Protein AF-A0A7W5AIH7-F1 (afdb_monomer)

Structure (mmCIF, N/CA/C/O backbone):
data_AF-A0A7W5AIH7-F1
#
_entry.id   AF-A0A7W5AIH7-F1
#
loop_
_atom_site.group_PDB
_atom_site.id
_atom_site.type_symbol
_atom_site.label_atom_id
_atom_site.label_alt_id
_atom_site.label_comp_id
_atom_site.label_asym_id
_atom_site.label_entity_id
_atom_site.label_seq_id
_atom_site.pdbx_PDB_ins_code
_atom_site.Cartn_x
_atom_site.Cartn_y
_atom_site.Cartn_z
_atom_site.occupancy
_atom_site.B_iso_or_equiv
_atom_site.auth_seq_id
_atom_site.auth_comp_id
_atom_site.auth_asym_id
_atom_site.auth_atom_id
_atom_site.pdbx_PDB_model_num
ATOM 1 N N . MET A 1 1 ? -11.256 22.822 10.381 1.00 37.97 1 MET A N 1
ATOM 2 C CA . MET A 1 1 ? -10.174 21.818 10.285 1.00 37.97 1 MET A CA 1
ATOM 3 C C . MET A 1 1 ? -10.827 20.446 10.198 1.00 37.97 1 MET A C 1
ATOM 5 O O . MET A 1 1 ? -11.565 20.128 11.126 1.00 37.97 1 MET A O 1
ATOM 9 N N . PRO A 1 2 ? -10.681 19.669 9.108 1.00 46.69 2 PRO A N 1
ATOM 10 C CA . PRO A 1 2 ? -11.215 18.311 9.098 1.00 46.69 2 PRO A CA 1
ATOM 11 C C . PRO A 1 2 ? -10.464 17.497 10.158 1.00 46.69 2 PRO A C 1
ATOM 13 O O . PRO A 1 2 ? -9.233 17.511 10.194 1.00 46.69 2 PRO A O 1
ATOM 16 N N . LYS A 1 3 ? -11.200 16.848 11.067 1.00 49.78 3 LYS A N 1
ATOM 17 C CA . LYS A 1 3 ? -10.615 15.938 12.055 1.00 49.78 3 LYS A CA 1
ATOM 18 C C . LYS A 1 3 ? -9.957 14.794 11.284 1.00 49.78 3 LYS A C 1
ATOM 20 O O . LYS A 1 3 ? -10.665 14.024 10.644 1.00 49.78 3 LYS A O 1
ATOM 25 N N . ARG A 1 4 ? -8.625 14.709 11.312 1.00 59.34 4 ARG A N 1
ATOM 26 C CA . ARG A 1 4 ? -7.915 13.541 10.788 1.00 59.34 4 ARG A CA 1
ATOM 27 C C . ARG A 1 4 ? -8.176 12.382 11.742 1.00 59.34 4 ARG A C 1
ATOM 29 O O . ARG A 1 4 ? -7.801 12.462 12.910 1.00 59.34 4 ARG A O 1
ATOM 36 N N . ALA A 1 5 ? -8.856 11.346 11.266 1.00 71.00 5 ALA A N 1
ATOM 37 C CA . ALA A 1 5 ? -8.966 10.098 12.008 1.00 71.00 5 ALA A CA 1
ATOM 38 C C . ALA A 1 5 ? -7.656 9.320 11.826 1.00 71.00 5 ALA A C 1
ATOM 40 O O . ALA A 1 5 ? -7.242 9.070 10.696 1.00 71.00 5 ALA A O 1
ATOM 41 N N . GLY A 1 6 ? -6.980 9.002 12.930 1.00 78.88 6 GLY A N 1
ATOM 42 C CA . GLY A 1 6 ? -5.801 8.140 12.936 1.00 78.88 6 GLY A CA 1
ATOM 43 C C . GLY A 1 6 ? -6.212 6.723 13.311 1.00 78.88 6 GLY A C 1
ATOM 44 O O . GLY A 1 6 ? -6.816 6.538 14.367 1.00 78.88 6 GLY A O 1
ATOM 45 N N . VAL A 1 7 ? -5.908 5.740 12.467 1.00 81.81 7 VAL A N 1
ATOM 46 C CA . VAL A 1 7 ? -6.178 4.327 12.747 1.00 81.81 7 VAL A CA 1
ATOM 47 C C . VAL A 1 7 ? -4.866 3.563 12.727 1.00 81.81 7 VAL A C 1
ATOM 49 O O . VAL A 1 7 ? -4.168 3.554 11.719 1.00 81.81 7 VAL A O 1
ATOM 52 N N . THR A 1 8 ? -4.544 2.902 13.834 1.00 84.44 8 THR A N 1
ATOM 53 C CA . THR A 1 8 ? -3.372 2.030 13.918 1.00 84.44 8 THR A CA 1
ATOM 54 C C . THR A 1 8 ? -3.830 0.605 14.171 1.00 84.44 8 THR A C 1
ATOM 56 O O . THR A 1 8 ? -4.562 0.347 15.125 1.00 84.44 8 THR A O 1
ATOM 59 N N . LEU A 1 9 ? -3.381 -0.320 13.331 1.00 82.31 9 LEU A N 1
ATOM 60 C CA . LEU A 1 9 ? -3.592 -1.752 13.484 1.00 82.31 9 LEU A CA 1
ATOM 61 C C . LEU A 1 9 ? -2.255 -2.459 13.667 1.00 82.31 9 LEU A C 1
ATOM 63 O O . LEU A 1 9 ? -1.285 -2.150 12.979 1.00 82.31 9 LEU A O 1
ATOM 67 N N . ALA A 1 10 ? -2.225 -3.461 14.539 1.00 82.44 10 ALA A N 1
ATOM 68 C CA . ALA A 1 10 ? -1.083 -4.351 14.691 1.00 82.44 10 ALA A CA 1
ATOM 69 C C . ALA A 1 10 ? -1.550 -5.810 14.751 1.00 82.44 10 ALA A C 1
ATOM 71 O O . ALA A 1 10 ? -2.464 -6.140 15.506 1.00 82.44 10 ALA A O 1
ATOM 72 N N . GLY A 1 11 ? -0.912 -6.681 13.966 1.00 78.94 11 GLY A N 1
ATOM 73 C CA . GLY A 1 11 ? -1.199 -8.114 13.922 1.00 78.94 11 GLY A CA 1
ATOM 74 C C . GLY A 1 11 ? -1.881 -8.534 12.623 1.00 78.94 11 GLY A C 1
ATOM 75 O O . GLY A 1 11 ? -1.372 -8.253 11.540 1.00 78.94 11 GLY A O 1
ATOM 76 N N . HIS A 1 12 ? -3.001 -9.248 12.740 1.00 80.38 12 HIS A N 1
ATOM 77 C CA . HIS A 1 12 ? -3.853 -9.638 11.619 1.00 80.38 12 HIS A CA 1
ATOM 78 C C . HIS A 1 12 ? -5.139 -8.821 11.669 1.00 80.38 12 HIS A C 1
ATOM 80 O O . HIS A 1 12 ? -5.931 -8.993 12.594 1.00 80.38 12 HIS A O 1
ATOM 86 N N . GLY A 1 13 ? -5.346 -7.930 10.704 1.00 81.31 13 GLY A N 1
ATOM 87 C CA . GLY A 1 13 ? -6.527 -7.073 10.708 1.00 81.31 13 GLY A CA 1
ATOM 88 C C . GLY A 1 13 ? -6.734 -6.327 9.403 1.00 81.31 13 GLY A C 1
ATOM 89 O O . GLY A 1 13 ? -5.788 -6.091 8.654 1.00 81.31 13 GLY A O 1
ATOM 90 N N . GLU A 1 14 ? -7.983 -5.953 9.159 1.00 85.06 14 GLU A N 1
ATOM 91 C CA . GLU A 1 14 ? -8.382 -5.137 8.021 1.00 85.06 14 GLU A CA 1
ATOM 92 C C . GLU A 1 14 ? -9.004 -3.835 8.525 1.00 85.06 14 GLU A C 1
ATOM 94 O O . GLU A 1 14 ? -9.786 -3.846 9.479 1.00 85.06 14 GLU A O 1
ATOM 99 N N . VAL A 1 15 ? -8.647 -2.707 7.913 1.00 84.19 15 VAL A N 1
ATOM 100 C CA . VAL A 1 15 ? -9.265 -1.407 8.189 1.00 84.19 15 VAL A CA 1
ATOM 101 C C . VAL A 1 15 ? -9.734 -0.771 6.904 1.00 84.19 15 VAL A C 1
ATOM 103 O O . VAL A 1 15 ? -8.998 -0.687 5.925 1.00 84.19 15 VAL A O 1
ATOM 106 N N . VAL A 1 16 ? -10.949 -0.237 6.974 1.00 83.38 16 VAL A N 1
ATOM 107 C CA . VAL A 1 16 ? -11.513 0.632 5.952 1.00 83.38 16 VAL A CA 1
ATOM 108 C C . VAL A 1 16 ? -11.729 2.007 6.569 1.00 83.38 16 VAL A C 1
ATOM 110 O O . VAL A 1 16 ? -12.446 2.140 7.563 1.00 83.38 16 VAL A O 1
ATOM 113 N N . ALA A 1 17 ? -11.103 3.032 5.997 1.00 81.94 17 ALA A N 1
ATOM 114 C CA . ALA A 1 17 ? -11.253 4.414 6.434 1.00 81.94 17 ALA A CA 1
ATOM 115 C C . ALA A 1 17 ? -11.856 5.282 5.323 1.00 81.94 17 ALA A C 1
ATOM 117 O O . ALA A 1 17 ? -11.475 5.189 4.156 1.00 81.94 17 ALA A O 1
ATOM 118 N N . PHE A 1 18 ? -12.778 6.165 5.706 1.00 80.56 18 PHE A N 1
ATOM 119 C CA . PHE A 1 18 ? -13.437 7.107 4.804 1.00 80.56 18 PHE A CA 1
ATOM 120 C C . PHE A 1 18 ? -13.108 8.551 5.191 1.00 80.56 18 PHE A C 1
ATOM 122 O O . PHE A 1 18 ? -13.092 8.905 6.372 1.00 80.56 18 PHE A O 1
ATOM 129 N N . GLY A 1 19 ? -12.907 9.404 4.189 1.00 79.50 19 GLY A N 1
ATOM 130 C CA . GLY A 1 19 ? -12.622 10.824 4.370 1.00 79.50 19 GLY A CA 1
ATOM 131 C C . GLY A 1 19 ? -11.136 11.104 4.583 1.00 79.50 19 GLY A C 1
ATOM 132 O O . GLY A 1 19 ? -10.285 10.501 3.933 1.00 79.50 19 GLY A O 1
ATOM 133 N N . CYS A 1 20 ? -10.820 12.069 5.452 1.00 77.44 20 CYS A N 1
ATOM 134 C CA . CYS A 1 20 ? -9.433 12.431 5.722 1.00 77.44 20 CYS A CA 1
ATOM 135 C C . CYS A 1 20 ? -8.842 11.583 6.854 1.00 77.44 20 CYS A C 1
ATOM 137 O O . CYS A 1 20 ? -9.095 11.884 8.024 1.00 77.44 20 CYS A O 1
ATOM 139 N N . ALA A 1 21 ? -8.061 10.550 6.527 1.00 77.75 21 ALA A N 1
ATOM 140 C CA . ALA A 1 21 ? -7.557 9.594 7.514 1.00 77.75 21 ALA A CA 1
ATOM 141 C C . ALA A 1 21 ? -6.076 9.237 7.322 1.00 77.75 21 ALA A C 1
ATOM 143 O O . ALA A 1 21 ? -5.586 9.138 6.200 1.00 77.75 21 ALA A O 1
ATOM 144 N N . GLY A 1 22 ? -5.380 9.038 8.442 1.00 82.50 22 GLY A N 1
ATOM 145 C CA . GLY A 1 22 ? -4.052 8.430 8.481 1.00 82.50 22 GLY A CA 1
ATOM 146 C C . GLY A 1 22 ? -4.171 6.999 8.992 1.00 82.50 22 GLY A C 1
ATOM 147 O O . GLY A 1 22 ? -4.719 6.798 10.077 1.00 82.50 22 GLY A O 1
ATOM 148 N N . VAL A 1 23 ? -3.690 6.013 8.238 1.00 82.50 23 VAL A N 1
ATOM 149 C CA . VAL A 1 23 ? -3.760 4.599 8.630 1.00 82.50 23 VAL A CA 1
ATOM 150 C C . VAL A 1 23 ? -2.365 3.999 8.703 1.00 82.50 23 VAL A C 1
ATOM 152 O O . VAL A 1 23 ? -1.585 4.122 7.764 1.00 82.50 23 VAL A O 1
ATOM 155 N N . VAL A 1 24 ? -2.056 3.330 9.811 1.00 84.12 24 VAL A N 1
ATOM 156 C CA . VAL A 1 24 ? -0.796 2.608 10.002 1.00 84.12 24 VAL A CA 1
ATOM 157 C C . VAL A 1 24 ? -1.096 1.149 10.328 1.00 84.12 24 VAL A C 1
ATOM 159 O O . VAL A 1 24 ? -1.737 0.854 11.334 1.00 84.12 24 VAL A O 1
ATOM 162 N N . GLY A 1 25 ? -0.640 0.230 9.484 1.00 82.62 25 GLY A N 1
ATOM 163 C CA . GLY A 1 25 ? -0.768 -1.212 9.674 1.00 82.62 25 GLY A CA 1
ATOM 164 C C . GLY A 1 25 ? 0.582 -1.869 9.942 1.00 82.62 25 GLY A C 1
ATOM 165 O O . GLY A 1 25 ? 1.545 -1.631 9.216 1.00 82.62 25 GLY A O 1
ATOM 166 N N . PHE A 1 26 ? 0.654 -2.712 10.971 1.00 81.81 26 PHE A N 1
ATOM 167 C CA . PHE A 1 26 ? 1.811 -3.560 11.263 1.00 81.81 26 PHE A CA 1
ATOM 168 C C . PHE A 1 26 ? 1.451 -5.040 11.154 1.00 81.81 26 PHE A C 1
ATOM 170 O O . PHE A 1 26 ? 0.435 -5.483 11.692 1.00 81.81 26 PHE A O 1
ATOM 177 N N . GLY A 1 27 ? 2.349 -5.833 10.572 1.00 82.19 27 GLY A N 1
ATOM 178 C CA . GLY A 1 27 ? 2.217 -7.285 10.506 1.00 82.19 27 GLY A CA 1
ATOM 179 C C . GLY A 1 27 ? 1.555 -7.727 9.210 1.00 82.19 27 GLY A C 1
ATOM 180 O O . GLY A 1 27 ? 2.090 -7.463 8.135 1.00 82.19 27 GLY A O 1
ATOM 181 N N . ARG A 1 28 ? 0.440 -8.459 9.301 1.00 82.69 28 ARG A N 1
ATOM 182 C CA . ARG A 1 28 ? -0.328 -8.903 8.136 1.00 82.69 28 ARG A CA 1
ATOM 183 C C . ARG A 1 28 ? -1.654 -8.151 8.080 1.00 82.69 28 ARG A C 1
ATOM 185 O O . ARG A 1 28 ? -2.650 -8.627 8.621 1.00 82.69 28 ARG A O 1
ATOM 192 N N . SER A 1 29 ? -1.646 -6.977 7.456 1.00 83.25 29 SER A N 1
ATOM 193 C CA . SER A 1 29 ? -2.782 -6.050 7.475 1.00 83.25 29 SER A CA 1
ATOM 194 C C . SER A 1 29 ? -3.303 -5.692 6.086 1.00 83.25 29 SER A C 1
ATOM 196 O O . SER A 1 29 ? -2.509 -5.443 5.181 1.00 83.25 29 SER A O 1
ATOM 198 N N . GLY A 1 30 ? -4.628 -5.610 5.962 1.00 84.38 30 GLY A N 1
ATOM 199 C CA . GLY A 1 30 ? -5.321 -5.025 4.813 1.00 84.38 30 GLY A CA 1
ATOM 200 C C . GLY A 1 30 ? -5.796 -3.610 5.142 1.00 84.38 30 GLY A C 1
ATOM 201 O O . GLY A 1 30 ? -6.412 -3.385 6.182 1.00 84.38 30 GLY A O 1
ATOM 202 N N . VAL A 1 31 ? -5.497 -2.633 4.295 1.00 83.50 31 VAL A N 1
ATOM 203 C CA . VAL A 1 31 ? -5.899 -1.241 4.506 1.00 83.50 31 VAL A CA 1
ATOM 204 C C . VAL A 1 31 ? -6.558 -0.702 3.250 1.00 83.50 31 VAL A C 1
ATOM 206 O O . VAL A 1 31 ? -5.927 -0.623 2.202 1.00 83.50 31 VAL A O 1
ATOM 209 N N . ALA A 1 32 ? -7.805 -0.259 3.377 1.00 84.12 32 ALA A N 1
ATOM 210 C CA . ALA A 1 32 ? -8.517 0.465 2.337 1.00 84.12 32 ALA A CA 1
ATOM 211 C C . ALA A 1 32 ? -8.828 1.893 2.803 1.00 84.12 32 ALA A C 1
ATOM 213 O O . ALA A 1 32 ? -9.438 2.094 3.854 1.00 84.12 32 ALA A O 1
ATOM 214 N N . VAL A 1 33 ? -8.438 2.900 2.022 1.00 83.44 33 VAL A N 1
ATOM 215 C CA . VAL A 1 33 ? -8.748 4.308 2.315 1.00 83.44 33 VAL A CA 1
ATOM 216 C C . VAL A 1 33 ? -9.439 4.959 1.129 1.00 83.44 33 VAL A C 1
ATOM 218 O O . VAL A 1 33 ? -8.944 4.925 0.006 1.00 83.44 33 VAL A O 1
ATOM 221 N N . ILE A 1 34 ? -10.583 5.590 1.383 1.00 82.56 34 ILE A N 1
ATOM 222 C CA . ILE A 1 34 ? -11.335 6.353 0.383 1.00 82.56 34 ILE A CA 1
ATOM 223 C C . ILE A 1 34 ? -11.394 7.812 0.839 1.00 82.56 34 ILE A C 1
ATOM 225 O O . ILE A 1 34 ? -12.124 8.149 1.773 1.00 82.56 34 ILE A O 1
ATOM 229 N N . GLY A 1 35 ? -10.630 8.684 0.180 1.00 82.12 35 GLY A N 1
ATOM 230 C CA . GLY A 1 35 ? -10.540 10.108 0.489 1.00 82.12 35 GLY A CA 1
ATOM 231 C C . GLY A 1 35 ? -9.115 10.652 0.390 1.00 82.12 35 GLY A C 1
ATOM 232 O O . GLY A 1 35 ? -8.347 10.2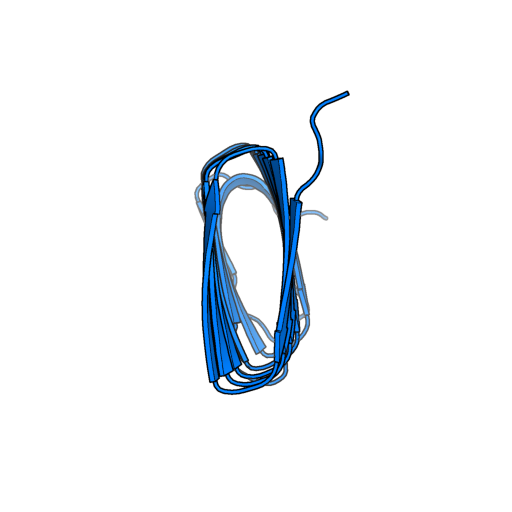77 -0.492 1.00 82.12 35 GLY A O 1
ATOM 233 N N . CYS A 1 36 ? -8.765 11.580 1.280 1.00 79.06 36 CYS A N 1
ATOM 234 C CA . CYS A 1 36 ? -7.427 12.170 1.312 1.00 79.06 36 CYS A CA 1
ATOM 235 C C . CYS A 1 36 ? -6.666 11.662 2.533 1.00 79.06 36 CYS A C 1
ATOM 237 O O . CYS A 1 36 ? -7.130 11.853 3.651 1.00 79.06 36 CYS A O 1
ATOM 239 N N . GLY A 1 37 ? -5.499 11.048 2.383 1.00 81.06 37 GLY A N 1
ATOM 240 C CA . GLY A 1 37 ? -4.903 10.372 3.534 1.00 81.06 37 GLY A CA 1
ATOM 241 C C . GLY A 1 37 ? -3.467 9.929 3.376 1.00 81.06 37 GLY A C 1
ATOM 242 O O . GLY A 1 37 ? -2.869 10.057 2.315 1.00 81.06 37 GLY A O 1
ATOM 243 N N . GLU A 1 38 ? -2.925 9.403 4.463 1.00 85.12 38 GLU A N 1
ATOM 244 C CA . GLU A 1 38 ? -1.586 8.821 4.502 1.00 85.12 38 GLU A CA 1
ATOM 245 C C . GLU A 1 38 ? -1.718 7.376 4.972 1.00 85.12 38 GLU A C 1
ATOM 247 O O . GLU A 1 38 ? -2.336 7.121 6.006 1.00 85.12 38 GLU A O 1
ATOM 252 N N . VAL A 1 39 ? -1.177 6.429 4.207 1.00 84.62 39 VAL A N 1
ATOM 253 C CA . VAL A 1 39 ? -1.223 5.006 4.552 1.00 84.62 39 VAL A CA 1
ATOM 254 C C . VAL A 1 39 ? 0.182 4.455 4.672 1.00 84.62 39 VAL A C 1
ATOM 256 O O . VAL A 1 39 ? 0.950 4.502 3.715 1.00 84.62 39 VAL A O 1
ATOM 259 N N . LEU A 1 40 ? 0.505 3.908 5.841 1.00 85.38 40 LEU A N 1
ATOM 260 C CA . LEU A 1 40 ? 1.748 3.192 6.095 1.00 85.38 40 LEU A CA 1
ATOM 261 C C . LEU A 1 40 ? 1.452 1.720 6.384 1.00 85.38 40 LEU A C 1
ATOM 263 O O . LEU A 1 40 ? 0.721 1.408 7.320 1.00 85.38 40 LEU A O 1
ATOM 267 N N . GLY A 1 41 ? 2.052 0.817 5.614 1.00 83.75 41 GLY A N 1
ATOM 268 C CA . GLY A 1 41 ? 2.000 -0.627 5.843 1.00 83.75 41 GLY A CA 1
ATOM 269 C C . GLY A 1 41 ? 3.387 -1.198 6.128 1.00 83.75 41 GLY A C 1
ATOM 270 O O . GLY A 1 41 ? 4.306 -1.004 5.336 1.00 83.75 41 GLY A O 1
ATOM 271 N N . PHE A 1 42 ? 3.539 -1.927 7.234 1.00 82.69 42 PHE A N 1
ATOM 272 C CA . PHE A 1 42 ? 4.769 -2.629 7.606 1.00 82.69 42 PHE A CA 1
ATOM 273 C C . PHE A 1 42 ? 4.552 -4.143 7.633 1.00 82.69 42 PHE A C 1
ATOM 275 O O . PHE A 1 42 ? 3.639 -4.636 8.295 1.00 82.69 42 PHE A O 1
ATOM 282 N N . GLY A 1 43 ? 5.448 -4.904 7.003 1.00 84.06 43 GLY A N 1
ATOM 283 C CA . GLY A 1 43 ? 5.404 -6.368 6.991 1.00 84.06 43 GLY A CA 1
ATOM 284 C C . GLY A 1 43 ? 4.744 -6.913 5.729 1.00 84.06 43 GLY A C 1
ATOM 285 O O . GLY A 1 43 ? 5.212 -6.609 4.640 1.00 84.06 43 GLY A O 1
ATOM 286 N N . ARG A 1 44 ? 3.709 -7.754 5.871 1.00 83.44 44 ARG A N 1
ATOM 287 C CA . ARG A 1 44 ? 2.884 -8.283 4.769 1.00 83.44 44 ARG A CA 1
ATOM 288 C C . ARG A 1 44 ? 1.599 -7.473 4.630 1.00 83.44 44 ARG A C 1
ATOM 290 O O . ARG A 1 44 ? 0.593 -7.843 5.224 1.00 83.44 44 ARG A O 1
ATOM 297 N N . SER A 1 45 ? 1.638 -6.371 3.890 1.00 83.19 45 SER A N 1
ATOM 298 C CA . SER A 1 45 ? 0.508 -5.432 3.828 1.00 83.19 45 SER A CA 1
ATOM 299 C C . SER A 1 45 ? -0.132 -5.354 2.447 1.00 83.19 45 SER A C 1
ATOM 301 O O . SER A 1 45 ? 0.572 -5.305 1.445 1.00 83.19 45 SER A O 1
ATOM 303 N N . GLU A 1 46 ? -1.459 -5.290 2.408 1.00 85.81 46 GLU A N 1
ATOM 304 C CA . GLU A 1 46 ? -2.234 -4.969 1.207 1.00 85.81 46 GLU A CA 1
ATOM 305 C C . GLU A 1 46 ? -2.893 -3.610 1.425 1.00 85.81 46 GLU A C 1
ATOM 307 O O . GLU A 1 46 ? -3.607 -3.407 2.406 1.00 85.81 46 GLU A O 1
ATOM 312 N N . VAL A 1 47 ? -2.600 -2.653 0.551 1.00 83.38 47 VAL A N 1
ATOM 313 C CA . VAL A 1 47 ? -3.020 -1.261 0.680 1.00 83.38 47 VAL A CA 1
ATOM 314 C C . VAL A 1 47 ? -3.755 -0.840 -0.581 1.00 83.38 47 VAL A C 1
ATOM 316 O O . VAL A 1 47 ? -3.210 -0.906 -1.677 1.00 83.38 47 VAL A O 1
ATOM 319 N N . VAL A 1 48 ? -4.981 -0.353 -0.427 1.00 84.50 48 VAL A N 1
ATOM 320 C CA . VAL A 1 48 ? -5.781 0.205 -1.517 1.00 84.50 48 VAL A CA 1
ATOM 321 C C . VAL A 1 48 ? -6.215 1.613 -1.140 1.00 84.50 48 VAL A C 1
ATOM 323 O O . VAL A 1 48 ? -6.859 1.818 -0.112 1.00 84.50 48 VAL A O 1
ATOM 326 N N . VAL A 1 49 ? -5.882 2.601 -1.965 1.00 82.81 49 VAL A N 1
ATOM 327 C CA . VAL A 1 49 ? -6.230 3.998 -1.697 1.00 82.81 49 VAL A CA 1
ATOM 328 C C . VAL A 1 49 ? -6.875 4.660 -2.906 1.00 82.81 49 VAL A C 1
ATOM 330 O O . VAL A 1 49 ? -6.372 4.584 -4.023 1.00 82.81 49 VAL A O 1
ATOM 333 N N . PHE A 1 50 ? -7.986 5.351 -2.665 1.00 82.44 50 PHE A N 1
ATOM 334 C CA . PHE A 1 50 ? -8.698 6.153 -3.654 1.00 82.44 50 PHE A CA 1
ATOM 335 C C . PHE A 1 50 ? -8.721 7.621 -3.221 1.00 82.44 50 PHE A C 1
ATOM 337 O O . PHE A 1 50 ? -9.372 7.955 -2.232 1.00 82.44 50 PHE A O 1
ATOM 344 N N . GLY A 1 51 ? -8.075 8.502 -3.986 1.00 82.25 51 GLY A N 1
ATOM 345 C CA . GLY A 1 51 ? -8.122 9.954 -3.820 1.00 82.25 51 GLY A CA 1
ATOM 346 C C . GLY A 1 51 ? -6.747 10.624 -3.841 1.00 82.25 51 GLY A C 1
ATOM 347 O O . GLY A 1 51 ? -5.927 10.359 -4.719 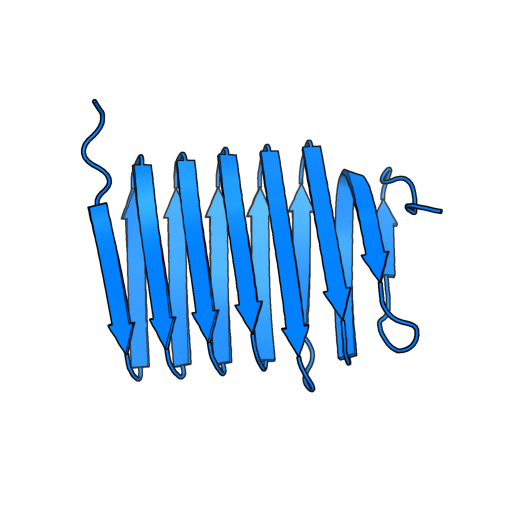1.00 82.25 51 GLY A O 1
ATOM 348 N N . CYS A 1 52 ? -6.533 11.568 -2.920 1.00 79.44 52 CYS A N 1
ATOM 349 C CA . CYS A 1 52 ? -5.275 12.310 -2.808 1.00 79.44 52 CYS A CA 1
ATOM 350 C C . CYS A 1 52 ? -4.476 11.811 -1.603 1.00 79.44 52 CYS A C 1
ATOM 352 O O . CYS A 1 52 ? -4.827 12.149 -0.469 1.00 79.44 52 CYS A O 1
ATOM 354 N N . SER A 1 53 ? -3.421 11.023 -1.814 1.00 80.94 53 SER A N 1
ATOM 355 C CA . SER A 1 53 ? -2.792 10.304 -0.701 1.00 80.94 53 SER A CA 1
ATOM 356 C C . SER A 1 53 ? -1.307 10.012 -0.840 1.00 80.94 53 SER A C 1
ATOM 358 O O . SER A 1 53 ? -0.826 9.733 -1.933 1.00 80.94 53 SER A O 1
ATOM 360 N N . GLY A 1 54 ? -0.613 9.977 0.296 1.00 84.44 54 GLY A N 1
ATOM 361 C CA . GLY A 1 54 ? 0.712 9.368 0.409 1.00 84.44 54 GLY A CA 1
ATOM 36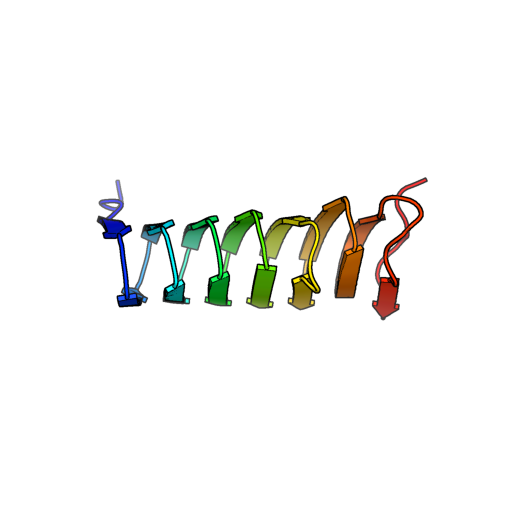2 C C . GLY A 1 54 ? 0.588 7.907 0.838 1.00 84.44 54 GLY A C 1
ATOM 363 O O . GLY A 1 54 ? -0.115 7.612 1.805 1.00 84.44 54 GLY A O 1
ATOM 364 N N . VAL A 1 55 ? 1.249 6.988 0.143 1.00 84.75 55 VAL A N 1
ATOM 365 C CA . VAL A 1 55 ? 1.265 5.561 0.487 1.00 84.75 55 VAL A CA 1
ATOM 366 C C . VAL A 1 55 ? 2.699 5.099 0.660 1.00 84.75 55 VAL A C 1
ATOM 368 O O . VAL A 1 55 ? 3.521 5.289 -0.225 1.00 84.75 55 VAL A O 1
ATOM 371 N N . ALA A 1 56 ? 3.005 4.462 1.784 1.00 86.06 56 ALA A N 1
ATOM 372 C CA . ALA A 1 56 ? 4.297 3.837 2.009 1.00 86.06 56 ALA A CA 1
ATOM 373 C C . ALA A 1 56 ? 4.123 2.383 2.454 1.00 86.06 56 ALA A C 1
ATOM 375 O O . ALA A 1 56 ? 3.448 2.100 3.444 1.00 86.06 56 ALA A O 1
ATOM 376 N N . VAL A 1 57 ? 4.750 1.456 1.731 1.00 84.56 57 VAL A N 1
ATOM 377 C CA . VAL A 1 57 ? 4.753 0.026 2.055 1.00 84.56 57 VAL A CA 1
ATOM 378 C C . VAL A 1 57 ? 6.183 -0.441 2.283 1.00 84.56 57 VAL A C 1
ATOM 380 O O . VAL A 1 57 ? 7.044 -0.315 1.414 1.00 84.56 57 VAL A O 1
ATOM 383 N N . ILE A 1 58 ? 6.438 -0.987 3.470 1.00 83.69 58 ILE A N 1
ATOM 384 C CA . ILE A 1 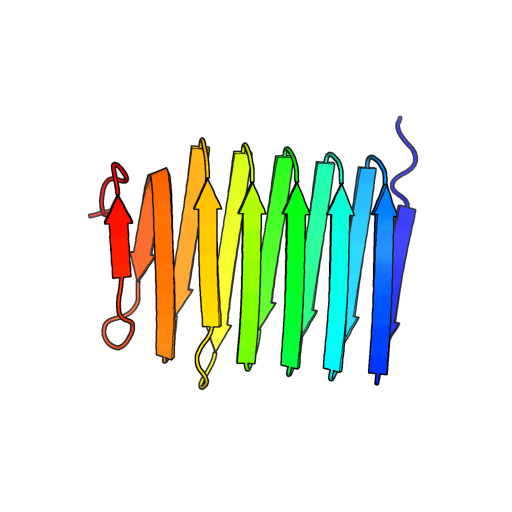58 ? 7.748 -1.485 3.885 1.00 83.69 58 ILE A CA 1
ATOM 385 C C . ILE A 1 58 ? 7.632 -2.982 4.190 1.00 83.69 58 ILE A C 1
ATOM 387 O O . ILE A 1 58 ? 7.001 -3.376 5.171 1.00 83.69 58 ILE A O 1
ATOM 391 N N . GLY A 1 59 ? 8.264 -3.828 3.374 1.00 83.19 59 GLY A N 1
ATOM 392 C CA . GLY A 1 59 ? 8.259 -5.285 3.522 1.00 83.19 59 GLY A CA 1
ATOM 393 C C . GLY A 1 59 ? 7.862 -6.015 2.240 1.00 83.19 59 GLY A C 1
ATOM 394 O O . GLY A 1 59 ? 8.495 -5.837 1.207 1.00 83.19 59 GLY A O 1
ATOM 395 N N . CYS A 1 60 ? 6.854 -6.880 2.324 1.00 80.38 60 CYS A N 1
ATOM 396 C CA . CYS A 1 60 ? 6.260 -7.577 1.182 1.00 80.38 60 CYS A CA 1
ATOM 397 C C . CYS A 1 60 ? 4.797 -7.141 1.077 1.00 80.38 60 CYS A C 1
ATOM 399 O O . CYS A 1 60 ? 4.126 -7.067 2.101 1.00 80.38 60 CYS A O 1
ATOM 401 N N . GLY A 1 61 ? 4.247 -6.887 -0.104 1.00 79.38 61 GLY A N 1
ATOM 402 C CA . GLY A 1 61 ? 2.867 -6.411 -0.133 1.00 79.38 61 GLY A CA 1
ATOM 403 C C . GLY A 1 61 ? 2.394 -5.877 -1.463 1.00 79.38 61 GLY A C 1
ATOM 404 O O . GLY A 1 61 ? 3.103 -5.920 -2.453 1.00 79.38 61 GLY A O 1
ATOM 405 N N . GLU A 1 62 ? 1.193 -5.335 -1.474 1.00 82.56 62 GLU A N 1
ATOM 406 C CA . GLU A 1 62 ? 0.636 -4.687 -2.654 1.00 82.56 62 GLU A CA 1
ATOM 407 C C . GLU A 1 62 ? 0.088 -3.320 -2.261 1.00 82.56 62 GLU A C 1
ATOM 409 O O . GLU A 1 62 ? -0.519 -3.171 -1.202 1.00 82.56 62 GLU A O 1
ATOM 414 N N . ALA A 1 63 ? 0.341 -2.318 -3.096 1.00 81.50 63 ALA A N 1
ATOM 415 C CA . ALA A 1 63 ? -0.175 -0.969 -2.958 1.00 81.50 63 ALA A CA 1
ATOM 416 C C . ALA A 1 63 ? -0.852 -0.551 -4.264 1.00 81.50 63 ALA A C 1
ATOM 418 O O . ALA A 1 63 ? -0.201 -0.339 -5.286 1.00 81.50 63 ALA A O 1
ATOM 419 N N . VAL A 1 64 ? -2.165 -0.375 -4.224 1.00 82.75 64 VAL A N 1
ATOM 420 C CA . VAL A 1 64 ? -2.939 0.148 -5.347 1.00 82.75 64 VAL A CA 1
ATOM 421 C C . VAL A 1 64 ? -3.445 1.531 -4.982 1.00 82.75 64 VAL A C 1
ATOM 423 O O . VAL A 1 64 ? -4.137 1.707 -3.983 1.00 82.75 64 VAL A O 1
ATOM 426 N N . VAL A 1 65 ? -3.110 2.523 -5.797 1.00 81.94 65 VAL A N 1
ATOM 427 C CA . VAL A 1 65 ? -3.455 3.919 -5.555 1.00 81.94 65 VAL A CA 1
ATOM 428 C C . VAL A 1 65 ? -4.109 4.536 -6.785 1.00 81.94 65 VAL A C 1
ATOM 430 O O . VAL A 1 65 ? -3.568 4.541 -7.890 1.00 81.94 65 VAL A O 1
ATOM 433 N N . PHE A 1 66 ? -5.290 5.108 -6.592 1.00 81.44 66 PHE A N 1
ATOM 434 C CA . PHE A 1 66 ? -6.038 5.807 -7.629 1.00 81.44 66 PHE A CA 1
ATOM 435 C C . PHE A 1 66 ? -6.153 7.288 -7.280 1.00 81.44 66 PHE A C 1
ATOM 437 O O . PHE A 1 66 ? -6.713 7.630 -6.244 1.00 81.44 66 PHE A O 1
ATOM 444 N N . GLY A 1 67 ? -5.693 8.173 -8.163 1.00 81.25 67 GLY A N 1
ATOM 445 C CA . GLY A 1 67 ? -5.828 9.623 -8.037 1.00 81.25 67 GLY A CA 1
ATOM 446 C C . GLY A 1 67 ? -4.491 10.363 -8.042 1.00 81.25 67 GLY A C 1
ATOM 447 O O . GLY A 1 67 ? -3.621 10.099 -8.875 1.00 81.25 67 GLY A O 1
ATOM 448 N N . ARG A 1 68 ? -4.355 11.362 -7.159 1.00 81.12 68 ARG A N 1
ATOM 449 C CA . ARG A 1 68 ? -3.102 12.112 -7.006 1.00 81.12 68 ARG A CA 1
ATOM 450 C C . ARG A 1 68 ? -2.320 11.546 -5.831 1.00 81.12 68 ARG A C 1
ATOM 452 O O . ARG A 1 68 ? -2.750 11.737 -4.697 1.00 81.12 68 ARG A O 1
ATOM 459 N N . ALA A 1 69 ? -1.188 10.898 -6.069 1.00 80.12 69 ALA A N 1
ATOM 460 C CA . ALA A 1 69 ? -0.522 10.192 -4.986 1.00 80.12 69 ALA A CA 1
ATOM 461 C C . ALA A 1 69 ? 0.992 10.126 -5.087 1.00 80.12 69 ALA A C 1
ATOM 463 O O . ALA A 1 69 ? 1.556 10.068 -6.171 1.00 80.12 69 ALA A O 1
ATOM 464 N N . GLU A 1 70 ? 1.629 10.068 -3.929 1.00 83.75 70 GLU A N 1
ATOM 465 C CA . GLU A 1 70 ? 3.023 9.663 -3.809 1.00 83.75 70 GLU A CA 1
ATOM 466 C C . GLU A 1 70 ? 3.034 8.259 -3.225 1.00 83.75 70 GLU A C 1
ATOM 468 O O . GLU A 1 70 ? 2.420 8.026 -2.181 1.00 83.75 70 GLU A O 1
ATOM 473 N N . ALA A 1 71 ? 3.678 7.313 -3.906 1.00 82.06 71 ALA A N 1
ATOM 474 C CA . ALA A 1 71 ? 3.766 5.943 -3.427 1.00 82.06 71 ALA A CA 1
ATOM 475 C C . ALA A 1 71 ? 5.221 5.505 -3.277 1.00 82.06 71 ALA A C 1
ATOM 477 O O . ALA A 1 71 ? 6.045 5.660 -4.174 1.00 82.06 71 ALA A O 1
ATOM 478 N N . VAL A 1 72 ? 5.536 4.949 -2.118 1.00 83.25 72 VAL A N 1
ATOM 479 C CA . VAL A 1 72 ? 6.886 4.559 -1.744 1.00 83.25 72 VAL A CA 1
ATOM 480 C C . VAL A 1 72 ? 6.874 3.096 -1.331 1.00 83.25 72 VAL A C 1
ATOM 482 O O . VAL A 1 72 ? 6.153 2.716 -0.411 1.00 83.25 72 VAL A O 1
ATOM 485 N N . ALA A 1 73 ? 7.674 2.264 -1.989 1.00 80.44 73 ALA A N 1
ATOM 486 C CA . ALA A 1 73 ? 7.824 0.864 -1.616 1.00 80.44 73 ALA A CA 1
ATOM 487 C C . ALA A 1 73 ? 9.280 0.500 -1.330 1.00 80.44 73 ALA A C 1
ATOM 489 O O . ALA A 1 73 ? 10.168 0.697 -2.161 1.00 80.44 73 ALA A O 1
ATOM 490 N N . PHE A 1 74 ? 9.506 -0.093 -0.158 1.00 79.06 74 PHE A N 1
ATOM 491 C CA . PHE A 1 74 ? 10.798 -0.631 0.258 1.00 79.06 74 PHE A CA 1
ATOM 492 C C . PHE A 1 74 ? 10.642 -2.096 0.653 1.00 79.06 74 PHE A C 1
ATOM 494 O O . PHE A 1 74 ? 9.917 -2.401 1.598 1.00 79.06 74 PHE A O 1
ATOM 501 N N . GLY A 1 75 ? 11.324 -3.022 -0.024 1.00 69.44 75 GLY A N 1
ATOM 502 C CA . GLY A 1 75 ? 11.057 -4.440 0.224 1.00 69.44 75 GLY A CA 1
ATOM 503 C C . GLY A 1 75 ? 12.041 -5.439 -0.368 1.00 69.44 75 GLY A C 1
ATOM 504 O O . GLY A 1 75 ? 12.557 -5.272 -1.470 1.00 69.44 75 GLY A O 1
ATOM 505 N N . CYS A 1 76 ? 12.265 -6.534 0.361 1.00 61.62 76 CYS A N 1
ATOM 506 C CA . CYS A 1 76 ? 12.989 -7.707 -0.144 1.00 61.62 76 CYS A CA 1
ATOM 507 C C . CYS A 1 76 ? 12.078 -8.708 -0.881 1.00 61.62 76 CYS A C 1
ATOM 509 O O . CYS A 1 76 ? 12.589 -9.671 -1.453 1.00 61.62 76 CYS A O 1
ATOM 511 N N . GLY A 1 77 ? 10.756 -8.518 -0.842 1.00 59.34 77 GLY A N 1
ATOM 512 C CA . GLY A 1 77 ? 9.778 -9.338 -1.558 1.00 59.34 77 GLY A CA 1
ATOM 513 C C . GLY A 1 77 ? 8.940 -8.494 -2.505 1.00 59.34 77 GLY A C 1
ATOM 514 O O . GLY A 1 77 ? 8.922 -7.280 -2.354 1.00 59.34 77 GLY A O 1
ATOM 515 N N . GLU A 1 78 ? 8.256 -9.153 -3.441 1.00 64.94 78 GLU A N 1
ATOM 516 C CA . GLU A 1 78 ? 7.462 -8.512 -4.492 1.00 64.94 78 GLU A CA 1
ATOM 517 C C . GLU A 1 78 ? 6.506 -7.470 -3.890 1.00 64.94 78 GLU A C 1
ATOM 519 O O . GLU A 1 78 ? 5.534 -7.829 -3.221 1.00 64.94 78 GLU A O 1
ATOM 524 N N . VAL A 1 79 ? 6.825 -6.185 -4.081 1.00 65.38 79 VAL A N 1
ATOM 525 C CA . VAL A 1 79 ? 5.890 -5.090 -3.820 1.00 65.38 79 VAL A CA 1
ATOM 526 C C . VAL A 1 79 ? 5.367 -4.568 -5.136 1.00 65.38 79 VAL A C 1
ATOM 528 O O . VAL A 1 79 ? 6.168 -4.127 -5.951 1.00 65.38 79 VAL A O 1
ATOM 531 N N . PHE A 1 80 ? 4.054 -4.611 -5.345 1.00 72.06 80 PHE A N 1
ATOM 532 C CA . PHE A 1 80 ? 3.442 -4.030 -6.535 1.00 72.06 80 PHE A CA 1
ATOM 533 C C . PHE A 1 80 ? 2.831 -2.677 -6.214 1.00 72.06 80 PHE A C 1
ATOM 535 O O . PHE A 1 80 ? 1.955 -2.591 -5.358 1.00 72.06 80 PHE A O 1
ATOM 542 N N . VAL A 1 81 ? 3.303 -1.624 -6.884 1.00 72.88 81 VAL A N 1
ATOM 543 C CA . VAL A 1 81 ? 2.745 -0.275 -6.745 1.00 72.88 81 VAL A CA 1
ATOM 544 C C . VAL A 1 81 ? 2.037 0.115 -8.030 1.00 72.88 81 VAL A C 1
ATOM 546 O O . VAL A 1 81 ? 2.685 0.272 -9.064 1.00 72.88 81 VAL A O 1
ATOM 549 N N . PHE A 1 82 ? 0.723 0.308 -7.950 1.00 75.50 82 PHE A N 1
ATOM 550 C CA . PHE A 1 82 ? -0.089 0.800 -9.056 1.00 75.50 82 PHE A CA 1
ATOM 551 C C . PHE A 1 82 ? -0.534 2.228 -8.778 1.00 75.50 82 PHE A C 1
ATOM 553 O O . PHE A 1 82 ? -1.233 2.449 -7.795 1.00 75.50 82 PHE A O 1
ATOM 560 N N . VAL A 1 83 ? -0.174 3.192 -9.631 1.00 76.50 83 VAL A N 1
ATOM 561 C CA . VAL A 1 83 ? -0.714 4.561 -9.525 1.00 76.50 83 VAL A CA 1
ATOM 562 C C . VAL A 1 83 ? -1.431 4.951 -10.800 1.00 76.50 83 VAL A C 1
ATOM 564 O O . VAL A 1 83 ? -0.845 4.949 -11.883 1.00 76.50 83 VAL A O 1
ATOM 567 N N . PHE A 1 84 ? -2.695 5.336 -10.651 1.00 77.06 84 PHE A N 1
ATOM 568 C CA . PHE A 1 84 ? -3.521 5.863 -11.731 1.00 77.06 84 PHE A CA 1
ATOM 569 C C . PHE A 1 84 ? -3.766 7.359 -11.535 1.00 77.06 84 PHE A C 1
ATOM 571 O O . PHE A 1 84 ? -4.491 7.728 -10.617 1.00 77.06 84 PHE A O 1
ATOM 578 N N . GLY A 1 85 ? -3.226 8.223 -12.401 1.00 79.88 85 GLY A N 1
ATOM 579 C CA . GLY A 1 85 ? -3.482 9.671 -12.341 1.00 79.88 85 GLY A CA 1
ATOM 580 C C . GLY A 1 85 ? -2.226 10.541 -12.359 1.00 79.88 85 GLY A C 1
ATOM 581 O O . GLY A 1 85 ? -1.530 10.571 -13.371 1.00 79.88 85 GLY A O 1
ATOM 582 N N . CYS A 1 86 ? -1.979 11.302 -11.287 1.00 76.31 86 CYS A N 1
ATOM 583 C CA . CYS A 1 86 ? -0.784 12.147 -11.164 1.00 76.31 86 CYS A CA 1
ATOM 584 C C . CYS A 1 86 ? 0.014 11.788 -9.913 1.00 76.31 86 CYS A C 1
ATOM 586 O O . CYS A 1 86 ? -0.539 11.873 -8.821 1.00 76.31 86 CYS A O 1
ATOM 588 N N . GLY A 1 87 ? 1.295 11.453 -10.023 1.00 78.06 87 GLY A N 1
ATOM 589 C CA . GLY A 1 87 ? 2.003 10.990 -8.835 1.00 78.06 87 GLY A CA 1
ATOM 590 C C . GLY A 1 87 ? 3.457 10.625 -9.022 1.00 78.06 87 GLY A C 1
ATOM 591 O O . GLY A 1 87 ? 3.892 10.395 -10.138 1.00 78.06 87 GLY A O 1
ATOM 592 N N . GLU A 1 88 ? 4.184 10.537 -7.921 1.00 81.56 88 GLU A N 1
ATOM 593 C CA . GLU A 1 88 ? 5.577 10.098 -7.912 1.00 81.56 88 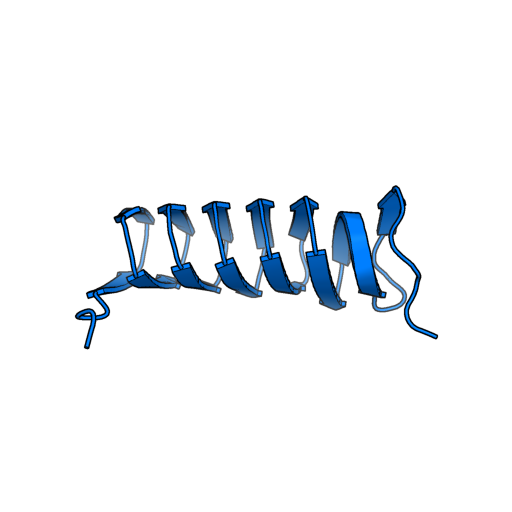GLU A CA 1
ATOM 594 C C . GLU A 1 88 ? 5.661 8.732 -7.247 1.00 81.56 88 GLU A C 1
ATOM 596 O O . GLU A 1 88 ? 5.027 8.502 -6.211 1.00 81.56 88 GLU A O 1
ATOM 601 N N . VAL A 1 89 ? 6.434 7.820 -7.837 1.00 80.00 89 VAL A N 1
ATOM 602 C CA . VAL A 1 89 ? 6.649 6.497 -7.252 1.00 80.00 89 VAL A CA 1
ATOM 603 C C . VAL A 1 89 ? 8.113 6.194 -7.056 1.00 80.00 89 VAL A C 1
ATOM 605 O O . VAL A 1 89 ? 8.894 6.177 -8.002 1.00 80.00 89 VAL A O 1
ATOM 608 N N . LEU A 1 90 ? 8.469 5.908 -5.808 1.00 82.25 90 LEU A N 1
ATOM 609 C CA . LEU A 1 90 ? 9.807 5.493 -5.431 1.00 82.25 90 LEU A CA 1
ATOM 610 C C . LEU A 1 90 ? 9.780 4.041 -4.999 1.00 82.25 90 LEU A C 1
ATOM 612 O O . LEU A 1 90 ? 9.082 3.675 -4.053 1.00 82.25 90 LEU A O 1
ATOM 616 N N . VAL A 1 91 ? 10.592 3.222 -5.656 1.00 79.00 91 VAL A N 1
ATOM 617 C CA . VAL A 1 91 ? 10.722 1.811 -5.325 1.00 79.00 91 VAL A CA 1
ATOM 618 C C . VAL A 1 91 ? 12.171 1.400 -5.171 1.00 79.00 91 VAL A C 1
ATOM 620 O O . VAL A 1 91 ? 12.999 1.577 -6.064 1.00 79.0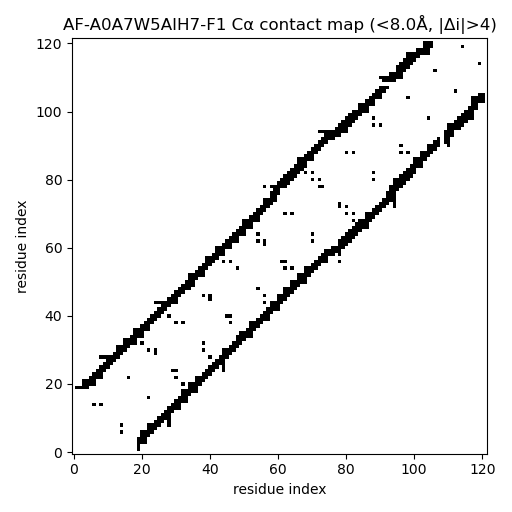0 91 VAL A O 1
ATOM 623 N N . ALA A 1 92 ? 12.469 0.791 -4.026 1.00 78.75 92 ALA A N 1
ATOM 624 C CA . ALA A 1 92 ? 13.778 0.234 -3.737 1.00 78.75 92 ALA A CA 1
ATOM 625 C C . ALA A 1 92 ? 13.673 -1.201 -3.207 1.00 78.75 92 ALA A C 1
ATOM 627 O O . ALA A 1 92 ? 13.003 -1.480 -2.210 1.00 78.75 92 ALA A O 1
ATOM 628 N N . GLY A 1 93 ? 14.386 -2.114 -3.874 1.00 73.75 93 GLY A N 1
ATOM 629 C CA . GLY A 1 93 ? 14.425 -3.534 -3.531 1.00 73.75 93 GLY A CA 1
ATOM 630 C C . GLY A 1 93 ? 14.023 -4.442 -4.693 1.00 73.75 93 GLY A C 1
ATOM 631 O O . GLY A 1 93 ? 14.435 -4.192 -5.826 1.00 73.75 93 GLY A O 1
ATOM 632 N N . ARG A 1 94 ? 13.272 -5.513 -4.405 1.00 72.50 94 ARG A N 1
ATOM 633 C CA . ARG A 1 94 ? 12.609 -6.373 -5.405 1.00 72.50 94 ARG A CA 1
ATOM 634 C C . ARG A 1 94 ? 11.127 -6.036 -5.427 1.00 72.50 94 ARG A C 1
ATOM 636 O O . ARG A 1 94 ? 10.377 -6.524 -4.594 1.00 72.50 94 ARG A O 1
ATOM 643 N N . ALA A 1 95 ? 10.714 -5.182 -6.343 1.00 70.12 95 ALA A N 1
ATOM 644 C CA . ALA A 1 95 ? 9.348 -4.705 -6.394 1.00 70.12 95 ALA A CA 1
ATOM 645 C C . ALA A 1 95 ? 8.959 -4.350 -7.830 1.00 70.12 95 ALA A C 1
ATOM 647 O O . ALA A 1 95 ? 9.775 -3.874 -8.614 1.00 70.12 95 ALA A O 1
ATOM 648 N N . GLY A 1 96 ? 7.713 -4.643 -8.179 1.00 72.56 96 GLY A N 1
ATOM 649 C CA . GLY A 1 96 ? 7.117 -4.266 -9.446 1.00 72.56 96 GLY A CA 1
ATOM 650 C C . GLY A 1 96 ? 6.456 -2.898 -9.337 1.00 72.56 96 GLY A C 1
ATOM 651 O O . GLY A 1 96 ? 5.683 -2.645 -8.418 1.00 72.56 96 GLY A O 1
ATOM 652 N N . VAL A 1 97 ? 6.699 -2.005 -10.287 1.00 73.56 97 VAL A N 1
ATOM 653 C CA . VAL A 1 97 ? 5.941 -0.745 -10.366 1.00 73.56 97 VAL A CA 1
ATOM 654 C C . VAL A 1 97 ? 5.154 -0.705 -11.646 1.00 73.56 97 VAL A C 1
ATOM 656 O O . VAL A 1 97 ? 5.691 -1.012 -12.704 1.00 73.56 97 VAL A O 1
ATOM 659 N N . ALA A 1 98 ? 3.905 -0.276 -11.558 1.00 75.31 98 ALA A N 1
ATOM 660 C CA . ALA A 1 98 ? 3.088 0.046 -12.705 1.00 75.31 98 ALA A CA 1
ATOM 661 C C . ALA A 1 98 ? 2.475 1.433 -12.522 1.00 75.31 98 ALA A C 1
ATOM 663 O O . ALA A 1 98 ? 1.562 1.633 -11.725 1.00 75.31 98 ALA A O 1
ATOM 664 N N . LEU A 1 99 ? 2.956 2.409 -13.287 1.00 71.62 99 LEU A N 1
ATOM 665 C CA . LEU A 1 99 ? 2.304 3.715 -13.334 1.00 71.62 99 LEU A CA 1
ATOM 666 C C . LEU A 1 99 ? 1.501 3.873 -14.605 1.00 71.62 99 LEU A C 1
ATOM 668 O O . LEU A 1 99 ? 1.993 3.610 -15.701 1.00 71.62 99 LEU A O 1
ATOM 672 N N . SER A 1 100 ? 0.288 4.382 -14.436 1.00 77.00 100 SER A N 1
ATOM 673 C CA . SER A 1 100 ? -0.601 4.780 -15.513 1.00 77.00 100 SER A CA 1
ATOM 674 C C . SER A 1 100 ? -1.028 6.231 -15.297 1.00 77.00 100 SER A C 1
ATOM 676 O O . SER A 1 100 ? -2.010 6.512 -14.606 1.00 77.00 100 SER A O 1
ATOM 678 N N . GLY A 1 101 ? -0.297 7.180 -15.883 1.00 72.00 101 GLY A N 1
ATOM 679 C CA . GLY A 1 101 ? -0.595 8.602 -15.708 1.00 72.00 101 GLY A CA 1
ATOM 680 C C . GLY A 1 101 ? 0.603 9.536 -15.854 1.00 72.00 101 GLY A C 1
ATOM 681 O O . GLY A 1 101 ? 1.625 9.167 -16.419 1.00 72.00 101 GLY A O 1
ATOM 682 N N . ARG A 1 102 ? 0.464 10.773 -15.362 1.00 71.00 102 ARG A N 1
ATOM 683 C CA . ARG A 1 102 ? 1.532 11.785 -15.356 1.00 71.00 102 ARG A CA 1
ATOM 684 C C . ARG A 1 102 ? 2.307 11.718 -14.047 1.00 71.00 102 ARG A C 1
ATOM 686 O O . ARG A 1 102 ? 1.785 12.098 -13.007 1.00 71.00 102 ARG A O 1
ATOM 693 N N . GLY A 1 103 ? 3.553 11.286 -14.104 1.00 73.38 103 GLY A N 1
ATOM 694 C CA . GLY A 1 103 ? 4.325 11.053 -12.895 1.00 73.38 103 GLY A CA 1
ATOM 695 C C . GLY A 1 103 ? 5.741 10.604 -13.174 1.00 73.38 103 GLY A C 1
ATOM 696 O O . GLY A 1 103 ? 6.006 10.121 -14.281 1.00 73.38 103 GLY A O 1
ATOM 697 N N . GLY A 1 104 ? 6.619 10.776 -12.193 1.00 77.31 104 GLY A N 1
ATOM 698 C CA . GLY A 1 104 ? 7.936 10.162 -12.174 1.00 77.31 104 GLY A CA 1
ATOM 699 C C . GLY A 1 104 ? 7.926 8.794 -11.497 1.00 77.31 104 GLY A C 1
ATOM 700 O O . GLY A 1 104 ? 7.146 8.513 -10.582 1.00 77.31 104 GLY A O 1
ATOM 701 N N . VAL A 1 105 ? 8.817 7.922 -11.967 1.00 76.50 105 VAL A N 1
ATOM 702 C CA . VAL A 1 105 ? 9.195 6.712 -11.233 1.00 76.50 105 VAL A CA 1
ATOM 703 C C . VAL A 1 105 ? 10.688 6.705 -11.030 1.00 76.50 105 VAL A C 1
ATOM 705 O O . VAL A 1 105 ? 11.445 6.846 -11.989 1.00 76.50 105 VAL A O 1
ATOM 708 N N . VAL A 1 106 ? 11.085 6.457 -9.789 1.00 80.50 106 VAL A N 1
ATOM 709 C CA . VAL A 1 106 ? 12.452 6.130 -9.412 1.00 80.50 106 VAL A CA 1
ATOM 710 C C . VAL A 1 106 ? 12.464 4.679 -8.959 1.00 80.50 106 VAL A C 1
ATOM 712 O O . VAL A 1 106 ? 11.833 4.326 -7.962 1.00 80.50 106 VAL A O 1
ATOM 715 N N . VAL A 1 107 ? 13.175 3.829 -9.695 1.00 75.88 107 VAL A N 1
ATOM 716 C CA . VAL A 1 107 ? 13.311 2.405 -9.375 1.00 75.88 107 VAL A CA 1
ATOM 717 C C . VAL A 1 107 ? 14.780 2.062 -9.175 1.00 75.88 107 VAL A C 1
ATOM 719 O O . VAL A 1 107 ? 15.620 2.387 -10.007 1.00 75.88 107 VAL A O 1
ATOM 722 N N . SER A 1 108 ? 15.100 1.394 -8.068 1.00 75.25 108 SER A N 1
ATOM 723 C CA . SER A 1 108 ? 16.439 0.841 -7.835 1.00 75.25 108 SER A CA 1
ATOM 724 C C . SER A 1 108 ? 16.695 -0.383 -8.732 1.00 75.25 108 SER A C 1
ATOM 726 O O . SER A 1 108 ? 15.776 -1.161 -8.980 1.00 75.25 108 SER A O 1
ATOM 728 N N . GLU A 1 109 ? 17.944 -0.596 -9.171 1.00 57.66 109 GLU A N 1
ATOM 729 C CA . GLU A 1 109 ? 18.381 -1.477 -10.284 1.00 57.66 109 GLU A CA 1
ATOM 730 C C . GLU A 1 109 ? 17.946 -2.965 -10.266 1.00 57.66 109 GLU A C 1
ATOM 732 O O . GLU A 1 109 ? 18.282 -3.721 -11.174 1.00 57.66 109 GLU A O 1
ATOM 737 N N . ARG A 1 110 ? 17.202 -3.434 -9.258 1.00 61.75 110 ARG A N 1
ATOM 738 C CA . ARG A 1 110 ? 16.728 -4.829 -9.141 1.00 61.75 110 ARG A CA 1
ATOM 739 C C . ARG A 1 110 ? 15.213 -5.009 -9.265 1.00 61.75 110 ARG A C 1
ATOM 741 O O . ARG A 1 110 ? 14.712 -6.087 -8.947 1.00 61.75 110 ARG A O 1
ATOM 748 N N . SER A 1 111 ? 14.491 -3.985 -9.705 1.00 61.09 111 SER A N 1
ATOM 749 C CA . SER A 1 111 ? 13.026 -3.957 -9.695 1.00 61.09 111 SER A CA 1
ATOM 750 C C . SER A 1 111 ? 12.441 -3.769 -11.107 1.00 61.09 111 SER A C 1
ATOM 752 O O . SER A 1 111 ? 12.849 -2.840 -11.805 1.00 61.09 111 SER A O 1
ATOM 754 N N . PRO A 1 112 ? 11.511 -4.630 -11.572 1.00 64.19 112 PRO A N 1
ATOM 755 C CA . PRO A 1 112 ? 10.828 -4.433 -12.850 1.00 64.19 112 PRO A CA 1
ATOM 756 C C . PRO A 1 112 ? 9.869 -3.230 -12.795 1.00 64.19 112 PRO A C 1
ATOM 758 O O . PRO A 1 112 ? 9.002 -3.150 -11.928 1.00 64.19 112 PRO A O 1
ATOM 761 N N . ALA A 1 113 ? 9.983 -2.309 -13.754 1.00 62.94 113 ALA A N 1
ATOM 762 C CA . ALA A 1 113 ? 9.105 -1.143 -13.873 1.00 62.94 113 ALA A CA 1
ATOM 763 C C . ALA A 1 113 ? 8.327 -1.178 -15.196 1.00 62.94 113 ALA A C 1
ATOM 765 O O . ALA A 1 113 ? 8.919 -1.258 -16.271 1.00 62.94 113 ALA A O 1
ATOM 766 N N . LEU A 1 114 ? 7.001 -1.090 -15.120 1.00 65.12 114 LEU A N 1
ATOM 767 C CA . LEU A 1 114 ? 6.100 -0.914 -16.251 1.00 65.12 114 LEU A CA 1
ATOM 768 C C . LEU A 1 114 ? 5.566 0.525 -16.240 1.00 65.12 114 LEU A C 1
ATOM 770 O O . LEU A 1 114 ? 4.814 0.934 -15.359 1.00 65.12 114 LEU A O 1
ATOM 774 N N . LEU A 1 115 ? 5.963 1.314 -17.233 1.00 63.47 115 LEU A N 1
ATOM 775 C CA . LEU A 1 115 ? 5.595 2.726 -17.346 1.00 63.47 115 LEU A CA 1
ATOM 776 C C . LEU A 1 115 ? 4.602 2.903 -18.498 1.00 63.47 115 LEU A C 1
ATOM 778 O O . LEU A 1 115 ? 4.984 2.845 -19.664 1.00 63.47 115 LEU A O 1
ATOM 782 N N . ALA A 1 116 ? 3.330 3.149 -18.187 1.00 60.75 116 ALA A N 1
ATOM 783 C CA . ALA A 1 116 ? 2.317 3.526 -19.167 1.00 60.75 116 ALA A CA 1
ATOM 784 C C . ALA A 1 116 ? 2.043 5.038 -19.064 1.00 60.75 116 ALA A C 1
ATOM 786 O O . ALA A 1 116 ? 1.235 5.502 -18.262 1.00 60.75 116 ALA A O 1
ATOM 787 N N . GLY A 1 117 ? 2.753 5.837 -19.866 1.00 57.16 117 GLY A N 1
ATOM 788 C CA . GLY A 1 117 ? 2.568 7.297 -19.936 1.00 57.16 117 GLY A CA 1
ATOM 789 C C . GLY A 1 117 ? 3.306 8.125 -18.872 1.00 57.16 117 GLY A C 1
ATOM 790 O O . GLY A 1 117 ? 3.307 9.353 -18.968 1.00 57.16 117 GLY A O 1
ATOM 791 N N . ALA A 1 118 ? 3.969 7.474 -17.914 1.00 54.62 118 ALA A N 1
ATOM 792 C CA . ALA A 1 118 ? 4.855 8.110 -16.941 1.00 54.62 118 ALA A CA 1
ATOM 793 C C . ALA A 1 118 ? 6.246 8.376 -17.546 1.00 54.62 118 ALA A C 1
ATOM 795 O O . ALA A 1 118 ? 6.710 7.623 -18.406 1.00 54.62 118 ALA A O 1
ATOM 796 N N . ARG A 1 119 ? 6.910 9.456 -17.115 1.00 54.28 119 ARG A N 1
ATOM 797 C CA . ARG A 1 119 ? 8.300 9.729 -17.506 1.00 54.28 119 ARG A CA 1
ATOM 798 C C . ARG A 1 119 ? 9.219 9.073 -16.474 1.00 54.28 119 ARG A C 1
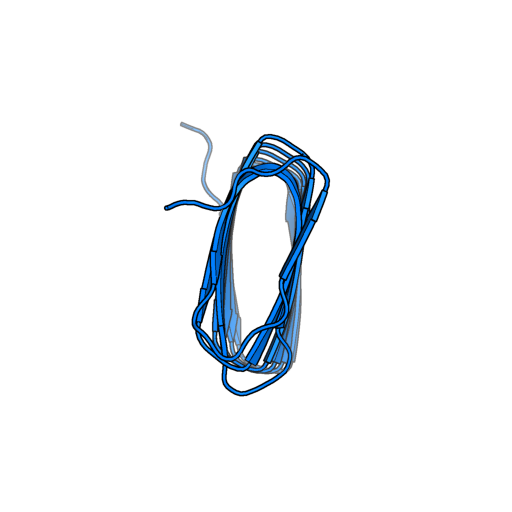ATOM 800 O O . ARG A 1 119 ? 8.982 9.274 -15.286 1.00 54.28 119 ARG A O 1
ATOM 807 N N . PRO A 1 120 ? 10.240 8.302 -16.876 1.00 54.41 120 PRO A N 1
ATOM 808 C CA . PRO A 1 120 ? 11.298 7.949 -15.937 1.00 54.41 120 PRO A CA 1
ATOM 809 C C . PRO A 1 120 ? 11.919 9.250 -15.411 1.00 54.41 120 PRO A C 1
ATOM 811 O O . PRO A 1 120 ? 12.115 10.190 -16.184 1.00 54.41 120 PRO A O 1
ATOM 814 N N . ALA A 1 121 ? 12.128 9.338 -14.098 1.00 55.06 121 ALA A N 1
ATOM 815 C CA . ALA A 1 121 ? 12.921 10.423 -13.537 1.00 55.06 121 ALA A CA 1
ATOM 816 C C . ALA A 1 121 ? 14.395 10.116 -13.851 1.00 55.06 121 ALA A C 1
ATOM 818 O O . ALA A 1 121 ? 14.865 9.034 -13.495 1.00 55.06 121 ALA A O 1
ATOM 819 N N . ASP A 1 122 ? 15.053 11.021 -14.583 1.00 49.06 122 ASP A N 1
ATOM 820 C CA . ASP A 1 122 ? 16.486 10.960 -14.916 1.00 49.06 122 ASP A CA 1
ATOM 821 C C . ASP A 1 122 ? 17.378 11.104 -13.669 1.00 49.06 122 ASP A C 1
ATOM 823 O O . ASP A 1 122 ? 17.027 11.914 -12.774 1.00 49.06 122 ASP A O 1
#

Nearest PDB structures (foldseek):
  3ljy-assembly2_B  TM=4.667E-01  e=5.028E+00  Parabacteroides distasonis ATCC 8503
  6n2b-assembly1_A  TM=3.001E-01  e=9.164E-01  Caldicellulosiruptor acetigenus I77R1B

Foldseek 3Di:
DPPAAEAEEEDEEEDEEEERYEYEYYAQYEYEYEYEYEYEYEAEYEAEYEEHYEYEYEEEYEHEYEYEYEYEYHYQYEYEYEYAEEYEYEYEHAYEYEYAYEYEYDYDPRYHYHYHPYDHDD

Secondary structure (DSSP, 8-state):
----EEEEEEEEEEEEEEEEEEEEEEEEEEEEEEEEEEEEEEEEEEEEEEEEEEEEEEEEEEEEEEEEEEEEEEEEEEEEEEEEEEEEEEEEEEEEEEEEEE-EEEE-TTS-EEEESPEEP-

Sequence (122 aa):
MPKRAGVTLAGHGEVVAFGCAGVVGFGRSGVAVIGCGEVLGFGRSEVVVFGCSGVAVIGCGEAVVFGRAEAVAFGCGEVFVFVFGCGEVLVAGRAGVALSGRGGVVVSERSPALLAGARPAD

Solvent-accessible surface area (backbone atoms only — not comparable to full-atom values): 5647 Å² total;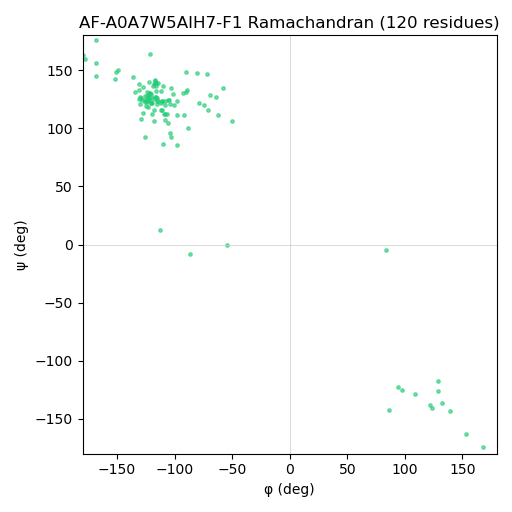 per-residue (Å²): 129,84,76,68,48,74,47,78,48,77,43,80,51,73,46,79,46,76,44,48,31,37,39,37,32,32,39,46,20,40,40,37,39,44,34,39,32,38,39,39,28,33,39,48,20,40,37,40,39,40,37,46,32,43,37,38,42,40,34,30,33,37,38,41,36,38,36,43,33,41,41,38,39,40,20,89,34,68,28,42,40,36,42,38,41,40,35,44,36,43,38,43,43,32,30,40,37,39,38,42,30,54,32,40,40,45,68,38,98,65,34,62,72,47,68,48,76,34,47,75,58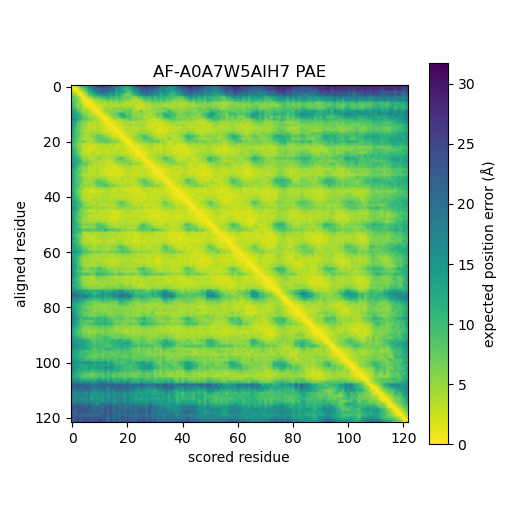,130

pLDDT: mean 76.14, std 9.88, range [37.97, 86.06]

Radius of gyration: 13.47 Å; Cα contacts (8 Å, |Δi|>4): 413; chains: 1; bounding box: 32×32×35 Å

Mean predicted aligned error: 7.43 Å

Organism: NCBI:txid113559